Protein AF-A0A536XP08-F1 (afdb_monomer)

pLDDT: mean 89.5, std 8.9, range [67.25, 97.5]

Sequence (31 aa):
MGKGDVRTRRGKIFNGSYGKKRPHKKRRKKS

Radius of gyration: 10.73 Å; Cα contacts (8 Å, |Δi|>4): 31; chains: 1; bounding box: 20×10×32 Å

Nearest PDB structures (foldseek):
  4wro-assembly1_1F  TM=8.633E-01  e=2.079E-03  Thermus thermophilus HB8
  1j5e-assembly1_V  TM=8.504E-01  e=2.265E-03  Thermus thermophilus
  8ev6-assembly1_1u  TM=8.730E-01  e=2.688E-03  Thermus thermophilus HB8
  4dr5-assembly1_U  TM=8.553E-01  e=2.688E-03  Thermus thermophilus HB8
  5mmj-assembly1_x  TM=8.481E-01  e=2.711E-02  Spinacia oleracea

Foldseek 3Di:
DDLCD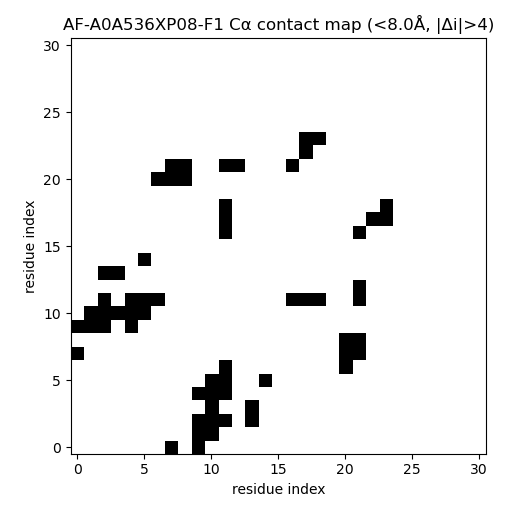CVACNVCVNVVHDDPRRHPDDPPPPD

Secondary structure (DSSP, 8-state):
--TT-TTSHHHHHHT---BTTB-SS------

Structure (mmCIF, N/CA/C/O backbone):
data_AF-A0A536XP08-F1
#
_entry.id   AF-A0A536XP08-F1
#
loop_
_atom_site.group_PDB
_atom_site.id
_atom_site.type_symbol
_atom_site.label_atom_id
_atom_site.label_alt_id
_atom_site.label_comp_id
_atom_site.label_asym_id
_atom_site.label_entity_id
_atom_site.label_seq_id
_atom_site.pdbx_PDB_ins_code
_atom_site.Cartn_x
_atom_site.Cartn_y
_atom_site.Cartn_z
_atom_site.occupancy
_atom_site.B_iso_or_equiv
_atom_site.auth_seq_id
_atom_site.auth_comp_id
_atom_site.auth_asym_id
_atom_site.auth_atom_id
_atom_site.pdbx_PDB_model_num
ATOM 1 N N . MET A 1 1 ? 13.945 4.757 -4.032 1.00 67.25 1 MET A N 1
ATOM 2 C CA . MET A 1 1 ? 13.215 3.588 -4.572 1.00 67.25 1 MET A CA 1
ATOM 3 C C . MET A 1 1 ? 12.244 4.057 -5.647 1.00 67.25 1 MET A C 1
ATOM 5 O O . MET A 1 1 ? 11.438 4.949 -5.376 1.00 67.25 1 MET A O 1
ATOM 9 N N . GLY A 1 2 ? 12.393 3.544 -6.867 1.00 88.25 2 GLY A N 1
ATOM 10 C CA . GLY A 1 2 ? 11.623 3.972 -8.038 1.00 88.25 2 GLY A CA 1
ATOM 11 C C . GLY A 1 2 ? 10.172 3.483 -8.041 1.00 88.25 2 GLY A C 1
ATOM 12 O O . GLY A 1 2 ? 9.718 2.816 -7.111 1.00 88.25 2 GLY A O 1
ATOM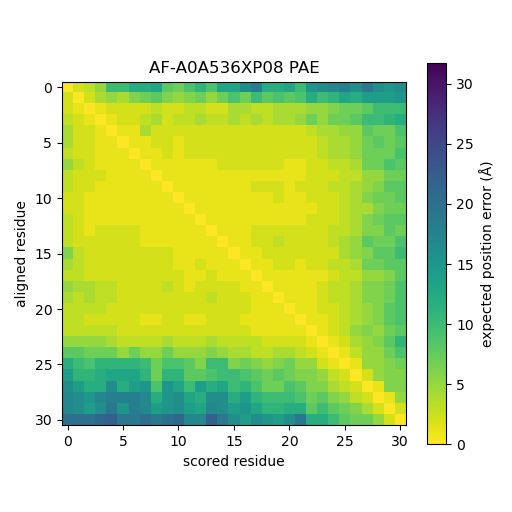 13 N N . LYS A 1 3 ? 9.444 3.810 -9.112 1.00 92.88 3 LYS A N 1
ATOM 14 C CA . LYS A 1 3 ? 8.045 3.392 -9.320 1.00 92.88 3 LYS A CA 1
ATOM 15 C C . LYS A 1 3 ? 7.889 1.876 -9.536 1.00 92.88 3 LYS A C 1
ATOM 17 O O . LYS A 1 3 ? 6.814 1.356 -9.274 1.00 92.88 3 LYS A O 1
ATOM 22 N N . GLY A 1 4 ? 8.951 1.174 -9.945 1.00 94.31 4 GLY A N 1
ATOM 23 C CA . GLY A 1 4 ? 8.927 -0.278 -10.177 1.00 94.31 4 GLY A CA 1
ATOM 24 C C . GLY A 1 4 ? 8.962 -1.141 -8.909 1.00 94.31 4 GLY A C 1
ATOM 25 O O . GLY A 1 4 ? 8.571 -2.301 -8.945 1.00 94.31 4 GLY A O 1
ATOM 26 N N . ASP A 1 5 ? 9.385 -0.595 -7.764 1.00 95.38 5 ASP A N 1
ATOM 27 C CA . ASP A 1 5 ? 9.483 -1.384 -6.533 1.00 95.38 5 ASP A CA 1
ATOM 28 C C . ASP A 1 5 ? 8.157 -1.392 -5.750 1.00 95.38 5 ASP A C 1
ATOM 30 O O . ASP A 1 5 ? 7.868 -0.503 -4.934 1.00 95.38 5 ASP A O 1
ATOM 34 N N . VAL A 1 6 ? 7.366 -2.450 -5.951 1.00 94.69 6 VAL A N 1
ATOM 35 C CA . VAL A 1 6 ? 6.065 -2.698 -5.299 1.00 94.69 6 VAL A CA 1
ATOM 36 C C . VAL A 1 6 ? 6.146 -2.896 -3.780 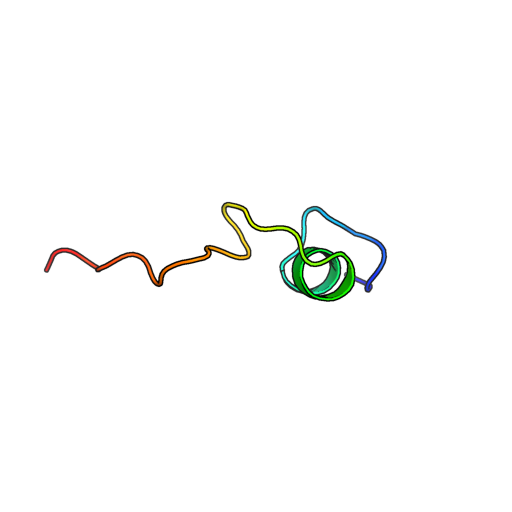1.00 94.69 6 VAL A C 1
ATOM 38 O O . VAL A 1 6 ? 5.123 -2.867 -3.086 1.00 94.69 6 VAL A O 1
ATOM 41 N N . ARG A 1 7 ? 7.343 -3.066 -3.205 1.00 93.81 7 ARG A N 1
ATOM 42 C CA . ARG A 1 7 ? 7.527 -3.151 -1.746 1.00 93.81 7 ARG A CA 1
ATOM 43 C C . ARG A 1 7 ? 7.514 -1.773 -1.099 1.00 93.81 7 AR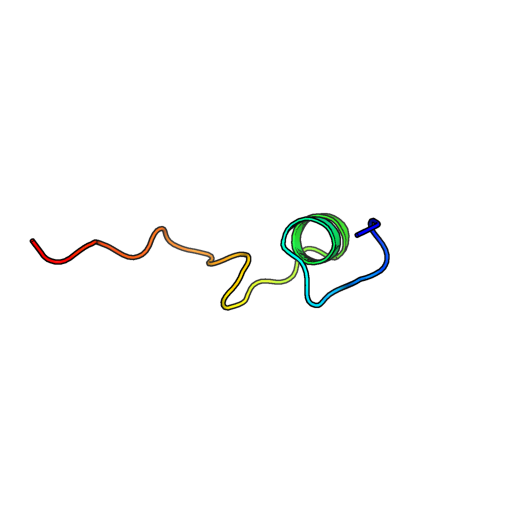G A C 1
ATOM 45 O O . ARG A 1 7 ? 7.570 -1.674 0.130 1.00 93.81 7 ARG A O 1
ATOM 52 N N . THR A 1 8 ? 7.449 -0.702 -1.884 1.00 95.88 8 THR A N 1
ATOM 53 C CA . THR A 1 8 ? 7.582 0.687 -1.428 1.00 95.88 8 THR A CA 1
ATOM 54 C C . THR A 1 8 ? 6.266 1.426 -1.521 1.00 95.88 8 THR A C 1
ATOM 56 O O . THR A 1 8 ? 5.358 1.021 -2.239 1.00 95.88 8 THR A O 1
ATOM 59 N N . ARG A 1 9 ? 6.136 2.539 -0.790 1.00 94.88 9 ARG A N 1
ATOM 60 C CA . ARG A 1 9 ? 4.927 3.363 -0.897 1.00 94.88 9 ARG A CA 1
ATOM 61 C C . ARG A 1 9 ? 4.753 3.898 -2.323 1.00 94.88 9 ARG A C 1
ATOM 63 O O . ARG A 1 9 ? 3.640 3.853 -2.824 1.00 94.88 9 ARG A O 1
ATOM 70 N N . ARG A 1 10 ? 5.836 4.341 -2.978 1.00 96.00 10 ARG A N 1
ATOM 71 C CA . ARG A 1 10 ? 5.797 4.875 -4.351 1.00 96.00 10 ARG A CA 1
ATOM 72 C C . ARG A 1 10 ? 5.401 3.813 -5.376 1.00 96.00 10 ARG A C 1
ATOM 74 O O . ARG A 1 10 ? 4.485 4.068 -6.148 1.00 96.00 10 ARG A O 1
ATOM 81 N N . GLY A 1 11 ? 6.005 2.625 -5.341 1.00 97.50 11 GLY A N 1
ATOM 82 C CA . GLY A 1 11 ? 5.610 1.553 -6.260 1.00 97.50 11 GLY A CA 1
ATOM 83 C C . GLY A 1 11 ? 4.196 1.034 -6.006 1.00 97.50 11 GLY A C 1
ATOM 84 O O . GLY A 1 11 ? 3.463 0.774 -6.950 1.00 97.50 11 GLY A O 1
ATOM 85 N N . LYS A 1 12 ? 3.737 0.995 -4.747 1.00 96.00 12 LYS A N 1
ATOM 86 C CA . LYS A 1 12 ? 2.328 0.696 -4.428 1.00 96.00 12 LYS A CA 1
ATOM 87 C C . LYS A 1 12 ? 1.347 1.764 -4.920 1.00 96.00 12 LYS A C 1
ATOM 89 O O . LYS A 1 12 ? 0.224 1.424 -5.259 1.00 96.00 12 LYS A O 1
ATOM 94 N N . ILE A 1 13 ? 1.739 3.043 -4.941 1.00 95.38 13 ILE A N 1
ATOM 95 C CA . ILE A 1 13 ? 0.919 4.112 -5.538 1.00 95.38 13 ILE A CA 1
ATOM 96 C C . ILE A 1 13 ?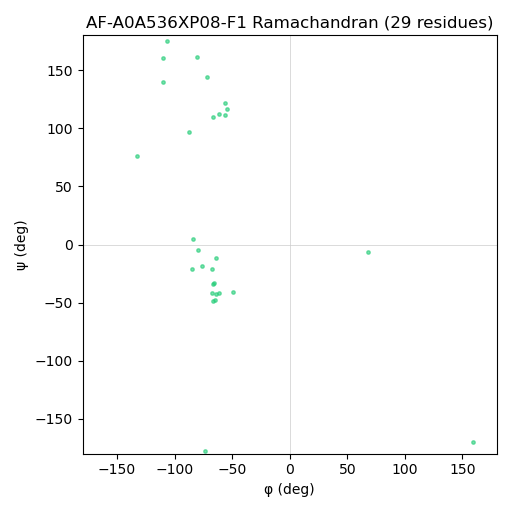 0.822 3.897 -7.048 1.00 95.38 13 ILE A C 1
ATOM 98 O O . ILE A 1 13 ? -0.280 3.912 -7.580 1.00 95.38 13 ILE A O 1
ATOM 102 N N . PHE A 1 14 ? 1.955 3.658 -7.711 1.00 96.62 14 PHE A N 1
ATOM 103 C CA . PHE A 1 14 ? 2.000 3.480 -9.161 1.00 96.62 14 PHE A CA 1
ATOM 104 C C . PHE A 1 14 ? 1.234 2.233 -9.625 1.00 96.62 14 PHE A C 1
ATOM 106 O O . PHE A 1 14 ? 0.460 2.309 -10.566 1.00 96.62 14 PHE A O 1
ATOM 113 N N . ASN A 1 15 ? 1.383 1.115 -8.912 1.00 95.69 15 ASN A N 1
ATOM 114 C CA . ASN A 1 15 ? 0.684 -0.138 -9.204 1.00 95.69 15 ASN A CA 1
ATOM 115 C C . ASN A 1 15 ? -0.740 -0.210 -8.601 1.00 95.69 15 ASN A C 1
ATOM 117 O O . ASN A 1 15 ? -1.350 -1.271 -8.578 1.00 95.69 15 ASN A O 1
ATOM 121 N N . GLY A 1 16 ? -1.245 0.855 -7.969 1.00 94.94 16 GLY A N 1
ATOM 122 C CA . GLY A 1 16 ? -2.589 0.883 -7.369 1.00 94.94 16 GLY A CA 1
ATOM 123 C C . GLY A 1 16 ? -2.821 -0.015 -6.137 1.00 94.94 16 GLY A C 1
ATOM 124 O O . GLY A 1 16 ? -3.855 0.116 -5.485 1.00 94.94 16 GLY A O 1
ATOM 125 N N . SER A 1 17 ? -1.868 -0.862 -5.740 1.00 95.38 17 SER A N 1
ATOM 126 C CA . SER A 1 17 ? -2.021 -1.838 -4.647 1.00 95.38 17 SER A CA 1
ATOM 127 C C . SER A 1 17 ? -1.847 -1.251 -3.237 1.00 95.38 17 SER A C 1
ATOM 129 O O . SER A 1 17 ? -1.250 -0.192 -3.033 1.00 95.38 17 SER A O 1
ATOM 131 N N . TYR A 1 18 ? -2.345 -1.958 -2.218 1.00 95.00 18 TYR A N 1
ATOM 132 C CA . TYR A 1 18 ? -2.222 -1.574 -0.805 1.00 95.00 18 TYR A CA 1
ATOM 133 C C . TYR A 1 18 ? -1.217 -2.459 -0.046 1.00 95.00 18 TYR A C 1
ATOM 135 O O . TYR A 1 18 ? -0.604 -3.383 -0.585 1.00 95.00 18 TYR A O 1
ATOM 143 N N . GLY A 1 19 ? -0.950 -2.137 1.218 1.00 92.88 19 GLY A N 1
ATOM 144 C CA . GLY A 1 19 ? -0.155 -2.970 2.127 1.00 92.88 19 GLY A CA 1
ATOM 145 C C . GLY A 1 19 ? 0.410 -2.175 3.298 1.00 92.88 19 GLY A C 1
ATOM 146 O O . GLY A 1 19 ? 0.104 -0.997 3.456 1.00 92.88 19 GLY A O 1
ATOM 147 N N . LYS A 1 20 ? 1.315 -2.776 4.082 1.00 91.88 20 LYS A N 1
ATOM 148 C CA . LYS A 1 20 ? 1.910 -2.137 5.277 1.00 91.88 20 LYS A CA 1
ATOM 149 C C . LYS A 1 20 ? 2.442 -0.719 5.011 1.00 91.88 20 LYS A C 1
ATOM 151 O O . LYS A 1 20 ? 2.242 0.175 5.827 1.00 91.88 20 LYS A O 1
ATOM 156 N N . LYS A 1 21 ? 3.087 -0.497 3.856 1.00 93.31 21 LYS A N 1
ATOM 157 C CA . LYS A 1 21 ? 3.649 0.816 3.480 1.00 93.31 21 LYS A CA 1
ATOM 158 C C . LYS A 1 21 ? 2.650 1.780 2.811 1.00 93.31 21 LYS A C 1
ATOM 160 O O . LY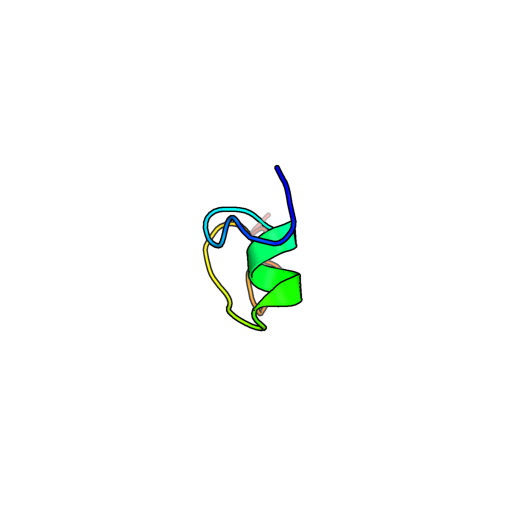S A 1 21 ? 2.896 2.986 2.847 1.00 93.31 21 LYS A O 1
ATOM 165 N N . ARG A 1 22 ? 1.542 1.287 2.236 1.00 93.69 22 ARG A N 1
ATOM 166 C CA . ARG A 1 22 ? 0.428 2.078 1.660 1.00 93.69 22 ARG A CA 1
ATOM 167 C C . ARG A 1 22 ? -0.906 1.509 2.174 1.00 93.69 22 ARG A C 1
ATOM 169 O O . ARG A 1 22 ? -1.553 0.741 1.463 1.00 93.69 22 ARG A O 1
ATOM 176 N N . PRO A 1 23 ? -1.276 1.787 3.433 1.00 93.75 23 PRO A N 1
ATOM 177 C CA . PRO A 1 23 ? -2.521 1.282 3.997 1.00 93.75 23 PRO A CA 1
ATOM 178 C C . PRO A 1 23 ? -3.724 2.004 3.374 1.00 93.75 23 PRO A C 1
ATOM 180 O O . PRO A 1 23 ? -3.639 3.195 3.084 1.00 93.75 23 PRO A O 1
ATOM 183 N N . HIS A 1 24 ? -4.833 1.287 3.176 1.00 90.56 24 HIS A N 1
ATOM 184 C CA . HIS A 1 24 ? -6.064 1.854 2.607 1.00 90.56 24 HIS A CA 1
ATOM 185 C C . HIS A 1 24 ? -6.721 2.866 3.555 1.00 90.56 24 HIS A C 1
ATOM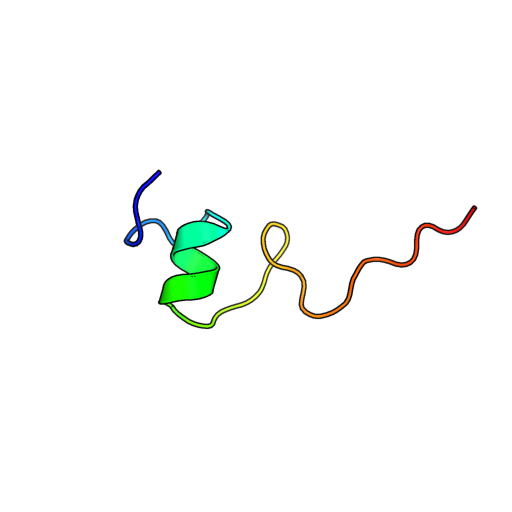 187 O O . HIS A 1 24 ? -7.136 3.945 3.151 1.00 90.56 24 HIS A O 1
ATOM 193 N N . LYS A 1 25 ? -6.752 2.538 4.848 1.00 87.81 25 LYS A N 1
ATOM 194 C CA . LYS A 1 25 ? -7.213 3.437 5.905 1.00 87.81 25 LYS A CA 1
ATOM 195 C C . LYS A 1 25 ? -6.016 3.863 6.741 1.00 87.81 25 LYS A C 1
ATOM 197 O O . LYS A 1 25 ? -5.148 3.041 7.049 1.00 87.81 25 LYS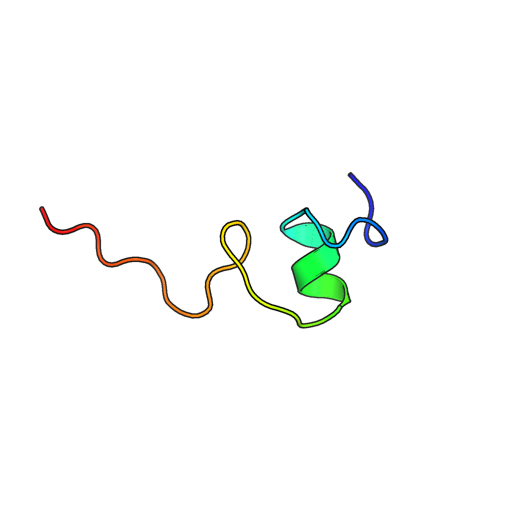 A O 1
ATOM 202 N N . LYS A 1 26 ? -5.961 5.139 7.135 1.00 79.81 26 LYS A N 1
ATOM 203 C CA . LYS A 1 26 ? -5.008 5.581 8.162 1.00 79.81 26 LYS A CA 1
ATOM 204 C C . LYS A 1 26 ? -5.275 4.720 9.398 1.00 79.81 26 LYS A C 1
ATOM 206 O O . LYS A 1 26 ? -6.409 4.675 9.870 1.00 79.81 26 LYS A O 1
ATOM 211 N N . ARG A 1 27 ? -4.266 3.984 9.887 1.00 78.44 27 ARG A N 1
ATOM 212 C CA . ARG A 1 27 ? -4.398 3.259 11.160 1.00 78.44 27 ARG A CA 1
ATOM 213 C C . ARG A 1 27 ? -4.815 4.294 12.196 1.00 78.44 27 ARG A C 1
ATOM 215 O O . ARG A 1 27 ? -4.056 5.232 12.436 1.00 78.44 27 ARG A O 1
ATOM 222 N N . ARG A 1 28 ? -6.011 4.141 12.772 1.00 76.25 28 ARG A N 1
ATOM 223 C CA . ARG A 1 28 ? -6.389 4.889 13.972 1.00 76.25 28 ARG A CA 1
ATOM 224 C C . ARG A 1 28 ? -5.312 4.557 14.999 1.00 76.25 28 ARG A C 1
ATOM 226 O O . ARG A 1 28 ? -5.180 3.395 15.385 1.00 76.25 28 ARG A O 1
ATOM 233 N N . LYS A 1 29 ? -4.479 5.537 15.359 1.00 76.25 29 LYS A N 1
ATOM 234 C CA . LYS A 1 29 ? -3.706 5.427 16.594 1.00 76.25 29 LYS A CA 1
ATOM 235 C C . LYS A 1 29 ? -4.768 5.337 17.685 1.00 76.25 29 LYS A C 1
ATOM 237 O O . LYS A 1 29 ? -5.547 6.272 17.832 1.00 76.25 29 LYS A O 1
ATOM 242 N N . LYS A 1 30 ? -4.879 4.183 18.343 1.00 72.06 30 LYS A N 1
ATOM 243 C CA . LYS A 1 30 ? -5.522 4.149 19.653 1.00 72.06 30 LYS A CA 1
ATOM 244 C C . LYS A 1 30 ? -4.568 4.935 20.554 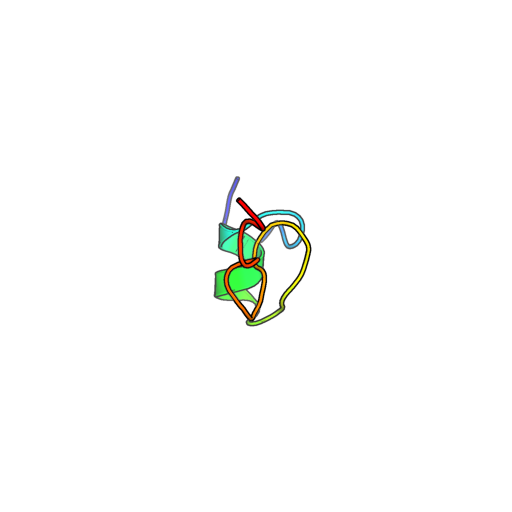1.00 72.06 30 LYS A C 1
ATOM 246 O O . LYS A 1 30 ? -3.411 4.530 20.661 1.00 72.06 30 LYS A O 1
ATOM 251 N N . SER A 1 31 ? -4.997 6.124 20.974 1.00 67.88 31 SER A N 1
ATOM 252 C CA . SER A 1 31 ? -4.390 6.847 22.093 1.00 67.88 31 SER A CA 1
ATOM 253 C C . SER A 1 31 ? -4.686 6.090 23.372 1.00 67.88 31 SER A C 1
ATOM 255 O O . SER A 1 31 ? -5.846 5.623 23.467 1.00 67.88 31 SER A O 1
#

Solvent-accessible surface area (backbone atoms only — not comparable to full-atom values): 2054 Å² total; per-residue (Å²): 131,57,61,85,43,63,90,37,46,56,5,16,60,69,69,72,48,72,43,97,70,38,56,91,60,81,78,76,76,82,126